Protein AF-A0AAD9TLL6-F1 (afdb_monomer_lite)

Structure (mmCIF, N/CA/C/O backbone):
data_AF-A0AAD9TLL6-F1
#
_entry.id   AF-A0AAD9TLL6-F1
#
loop_
_atom_site.group_PDB
_atom_site.id
_atom_site.type_symbol
_atom_site.label_atom_id
_atom_site.label_alt_id
_atom_site.label_comp_id
_atom_site.label_asym_id
_atom_site.label_entity_id
_atom_site.label_seq_id
_atom_site.pdbx_PDB_ins_code
_atom_site.Cartn_x
_atom_site.Cartn_y
_atom_site.Cartn_z
_atom_site.occupancy
_atom_site.B_iso_or_equiv
_atom_site.auth_seq_id
_atom_site.auth_comp_id
_atom_site.auth_asym_id
_atom_site.auth_atom_id
_atom_site.pdbx_PDB_model_num
ATOM 1 N N . MET A 1 1 ? 23.591 5.061 -23.643 1.00 34.31 1 MET A N 1
ATOM 2 C CA . MET A 1 1 ? 22.608 5.595 -22.680 1.00 34.31 1 MET A CA 1
ATOM 3 C C . MET A 1 1 ? 22.293 4.474 -21.710 1.00 34.31 1 MET A C 1
ATOM 5 O O . MET A 1 1 ? 21.502 3.597 -22.027 1.00 34.31 1 MET A O 1
ATOM 9 N N . SER A 1 2 ? 23.037 4.414 -20.609 1.00 43.31 2 SER A N 1
ATOM 10 C CA . SER A 1 2 ? 22.941 3.323 -19.639 1.00 43.31 2 SER A CA 1
ATOM 11 C C . SER A 1 2 ? 21.908 3.721 -18.598 1.00 43.31 2 SER A C 1
ATOM 13 O O . SER A 1 2 ? 22.253 4.306 -17.577 1.00 43.31 2 SER A O 1
ATOM 15 N N . ILE A 1 3 ? 20.634 3.476 -18.901 1.00 50.53 3 ILE A N 1
ATOM 16 C CA . ILE A 1 3 ? 19.597 3.508 -17.872 1.00 50.53 3 ILE A CA 1
ATOM 17 C C . ILE A 1 3 ? 19.924 2.313 -16.980 1.00 50.53 3 ILE A C 1
ATOM 19 O O . ILE A 1 3 ? 19.825 1.162 -17.416 1.00 50.53 3 ILE A O 1
ATOM 23 N N . LYS A 1 4 ? 20.474 2.599 -15.798 1.00 43.97 4 LYS A N 1
ATOM 24 C CA . LYS A 1 4 ? 20.774 1.591 -14.791 1.00 43.97 4 LYS A CA 1
ATOM 25 C C . LYS A 1 4 ? 19.467 0.859 -14.503 1.00 43.97 4 LYS A C 1
ATOM 27 O O . LYS A 1 4 ? 18.493 1.473 -14.088 1.00 43.97 4 LYS A O 1
ATOM 32 N N . LYS A 1 5 ? 19.444 -0.449 -14.759 1.00 44.38 5 LYS A N 1
ATOM 33 C CA . LYS A 1 5 ? 18.301 -1.336 -14.483 1.00 44.38 5 LYS A CA 1
ATOM 34 C C . LYS A 1 5 ? 17.974 -1.456 -12.980 1.00 44.38 5 LYS A C 1
ATOM 36 O O . LYS A 1 5 ? 17.060 -2.185 -12.625 1.00 44.38 5 LYS A O 1
ATOM 41 N N . GLU A 1 6 ? 18.720 -0.757 -12.126 1.00 46.28 6 GLU A N 1
ATOM 42 C CA . GLU A 1 6 ? 18.569 -0.724 -10.669 1.00 46.28 6 GLU A CA 1
ATOM 43 C C . GLU A 1 6 ? 17.482 0.263 -10.198 1.00 46.28 6 GLU A C 1
ATOM 45 O O . GLU A 1 6 ? 16.944 0.086 -9.113 1.00 46.28 6 GLU A O 1
ATOM 50 N N . ASP A 1 7 ? 17.104 1.269 -11.002 1.00 46.84 7 ASP A N 1
ATOM 51 C CA . ASP A 1 7 ? 16.060 2.248 -10.624 1.00 46.84 7 ASP A CA 1
ATOM 52 C C . ASP A 1 7 ? 14.625 1.743 -10.870 1.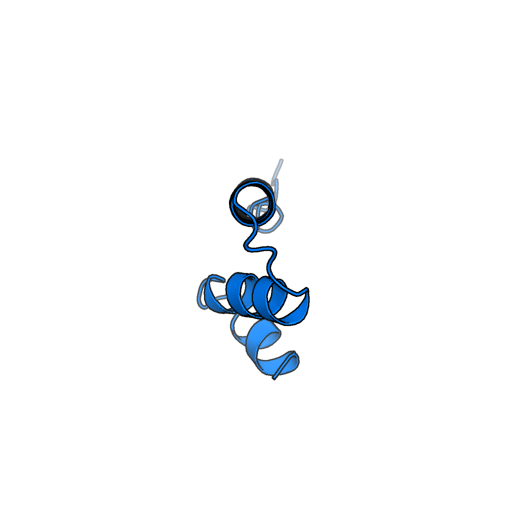00 46.84 7 ASP A C 1
ATOM 54 O O . ASP A 1 7 ? 13.653 2.318 -10.385 1.00 46.84 7 ASP A O 1
ATOM 58 N N . THR A 1 8 ? 14.475 0.639 -11.601 1.00 48.44 8 THR A N 1
ATOM 59 C CA . THR A 1 8 ? 13.223 -0.122 -11.735 1.00 48.44 8 THR A CA 1
ATOM 60 C C . THR A 1 8 ? 13.107 -1.168 -10.631 1.00 48.44 8 THR A C 1
ATOM 62 O O . THR A 1 8 ? 12.642 -2.270 -10.886 1.00 48.44 8 THR A O 1
ATOM 65 N N . TYR A 1 9 ? 13.534 -0.864 -9.401 1.00 58.12 9 TYR A N 1
ATOM 66 C CA . TYR A 1 9 ? 13.024 -1.616 -8.258 1.00 58.12 9 TYR A CA 1
ATOM 67 C C . TYR A 1 9 ? 11.555 -1.213 -8.096 1.00 58.12 9 TYR A C 1
ATOM 69 O O . TYR A 1 9 ? 11.208 -0.144 -7.596 1.00 58.12 9 TYR A O 1
ATOM 77 N N . ASP A 1 10 ? 10.741 -2.023 -8.761 1.00 65.75 10 ASP A N 1
ATOM 78 C CA . ASP A 1 10 ? 9.658 -1.647 -9.658 1.00 65.75 10 ASP A CA 1
ATOM 79 C C . ASP A 1 10 ? 8.591 -0.733 -9.046 1.00 65.75 10 ASP A C 1
ATOM 81 O O . ASP A 1 10 ? 7.856 -1.123 -8.134 1.00 65.75 10 ASP A O 1
ATOM 85 N N . ALA A 1 11 ? 8.389 0.443 -9.648 1.00 73.31 11 ALA A N 1
ATOM 86 C CA . ALA A 1 11 ? 7.166 1.221 -9.451 1.00 73.31 11 ALA A CA 1
ATOM 87 C C . ALA A 1 11 ? 5.909 0.356 -9.682 1.00 73.31 11 ALA A C 1
ATOM 89 O O . ALA A 1 11 ? 4.897 0.555 -9.016 1.00 73.31 11 ALA A O 1
ATOM 90 N N . ASP A 1 12 ? 5.992 -0.650 -10.558 1.00 78.38 12 ASP A N 1
ATOM 91 C CA . ASP A 1 12 ? 4.940 -1.642 -10.784 1.00 78.38 12 ASP A CA 1
ATOM 92 C C . ASP A 1 12 ? 4.693 -2.545 -9.569 1.00 78.38 12 ASP A C 1
ATOM 94 O O . ASP A 1 12 ? 3.539 -2.834 -9.249 1.00 78.38 12 ASP A O 1
ATOM 98 N N . TYR A 1 13 ? 5.739 -2.950 -8.842 1.00 77.94 13 TYR A N 1
ATOM 99 C CA . TYR A 1 13 ? 5.594 -3.711 -7.601 1.00 77.94 13 TYR A CA 1
ATOM 100 C C . TYR A 1 13 ? 4.915 -2.858 -6.526 1.00 77.94 13 TYR A C 1
ATOM 102 O O . TYR A 1 13 ? 3.926 -3.288 -5.935 1.00 77.94 13 TYR A O 1
ATOM 110 N N . MET A 1 14 ? 5.371 -1.617 -6.333 1.00 80.81 14 MET A N 1
ATOM 111 C CA . MET A 1 14 ? 4.758 -0.699 -5.365 1.00 80.81 14 MET A CA 1
ATOM 112 C C . MET A 1 14 ? 3.307 -0.356 -5.729 1.00 80.81 14 MET A C 1
ATOM 114 O O . MET A 1 14 ? 2.440 -0.360 -4.856 1.00 80.81 14 MET A O 1
ATOM 118 N N . ASN A 1 15 ? 3.009 -0.139 -7.014 1.00 83.62 15 ASN A N 1
ATOM 119 C CA . ASN A 1 15 ? 1.641 0.067 -7.496 1.00 83.62 15 ASN A CA 1
ATOM 120 C C . ASN A 1 15 ? 0.760 -1.165 -7.268 1.00 83.62 15 ASN A C 1
ATOM 122 O O . ASN A 1 15 ? -0.385 -1.034 -6.839 1.00 83.62 15 ASN A O 1
ATOM 126 N N . LYS A 1 16 ? 1.284 -2.372 -7.502 1.00 83.75 16 LYS A N 1
ATOM 127 C CA . LYS A 1 16 ? 0.555 -3.616 -7.238 1.00 83.75 16 LYS A CA 1
ATOM 128 C C . LYS A 1 16 ? 0.238 -3.781 -5.753 1.00 83.75 16 LYS A C 1
ATOM 130 O O . LYS A 1 16 ? -0.888 -4.130 -5.415 1.00 83.75 16 LYS A O 1
ATOM 135 N N . MET A 1 17 ? 1.201 -3.495 -4.878 1.00 83.81 17 MET A N 1
ATOM 136 C CA . MET A 1 17 ? 1.001 -3.549 -3.428 1.00 83.81 17 MET A CA 1
ATOM 137 C C . MET A 1 17 ? -0.025 -2.513 -2.970 1.00 83.81 17 MET A C 1
ATOM 139 O O . MET A 1 17 ? -0.920 -2.846 -2.199 1.00 83.81 17 MET A O 1
ATOM 143 N N . LYS A 1 18 ? 0.037 -1.290 -3.510 1.00 86.62 18 LYS A N 1
ATOM 144 C CA . LYS A 1 18 ? -0.961 -0.249 -3.254 1.00 86.62 18 LYS A CA 1
ATOM 145 C C . LYS A 1 18 ? -2.374 -0.692 -3.647 1.00 86.62 18 LYS A C 1
ATOM 147 O O . LYS A 1 18 ? -3.281 -0.547 -2.837 1.00 86.62 18 LYS A O 1
ATOM 152 N N . ASN A 1 19 ? -2.549 -1.280 -4.831 1.00 87.88 19 ASN A N 1
ATOM 153 C CA . ASN A 1 19 ? -3.857 -1.777 -5.271 1.00 87.88 19 ASN A CA 1
ATOM 154 C C . ASN A 1 19 ? -4.409 -2.851 -4.323 1.00 87.88 19 ASN A C 1
ATOM 156 O O . ASN A 1 19 ? -5.578 -2.802 -3.968 1.00 87.88 19 ASN A O 1
ATOM 160 N N . ILE A 1 20 ? -3.564 -3.778 -3.856 1.00 84.50 20 ILE A N 1
ATOM 161 C CA . ILE A 1 20 ? -3.974 -4.815 -2.896 1.00 84.50 20 ILE A CA 1
ATOM 162 C C . ILE A 1 20 ? -4.420 -4.189 -1.567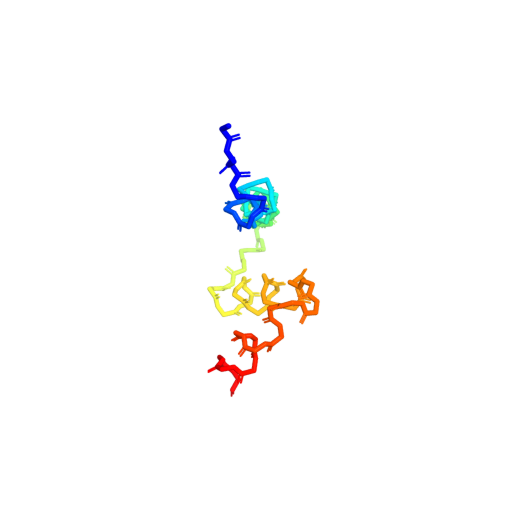 1.00 84.50 20 ILE A C 1
ATOM 164 O O . ILE A 1 20 ? -5.432 -4.602 -1.005 1.00 84.50 20 ILE A O 1
ATOM 168 N N . VAL A 1 21 ? -3.687 -3.193 -1.062 1.00 87.75 21 VAL A N 1
ATOM 169 C CA . VAL A 1 21 ? -4.050 -2.475 0.171 1.00 87.75 21 VAL A CA 1
ATOM 170 C C . VAL A 1 21 ? -5.373 -1.726 0.007 1.00 87.75 21 VAL A C 1
ATOM 172 O O . VAL A 1 21 ? -6.234 -1.817 0.882 1.00 87.75 21 VAL A O 1
ATOM 175 N N . ASP A 1 22 ? -5.547 -1.023 -1.112 1.00 89.12 22 ASP A N 1
ATOM 176 C CA . ASP A 1 22 ? -6.760 -0.260 -1.412 1.00 89.12 22 ASP A CA 1
ATOM 177 C C . ASP A 1 22 ? -7.980 -1.202 -1.568 1.00 89.12 22 ASP A C 1
ATOM 179 O O . ASP A 1 22 ? -9.047 -0.921 -1.017 1.00 89.12 22 ASP A O 1
ATOM 183 N N . ASP A 1 23 ? -7.816 -2.363 -2.216 1.00 89.12 23 ASP A N 1
ATOM 184 C CA . ASP A 1 23 ? -8.857 -3.395 -2.353 1.00 89.12 23 ASP A CA 1
ATOM 185 C C . ASP A 1 23 ? -9.247 -4.008 -0.997 1.00 89.12 23 ASP A C 1
ATOM 187 O O . ASP A 1 23 ? -10.432 -4.184 -0.701 1.00 89.12 23 ASP A O 1
ATOM 191 N N . LEU A 1 24 ? -8.261 -4.308 -0.144 1.00 84.50 24 LEU A N 1
ATOM 192 C CA . LEU A 1 24 ? -8.489 -4.829 1.206 1.00 84.50 24 LEU A CA 1
ATOM 193 C C . LEU A 1 24 ? -9.224 -3.810 2.088 1.00 84.50 24 LEU A C 1
ATOM 195 O O . LEU A 1 24 ? -10.167 -4.166 2.799 1.00 84.50 24 LEU A O 1
ATOM 199 N N . ALA A 1 25 ? -8.859 -2.531 1.991 1.00 88.25 25 ALA A N 1
ATOM 200 C CA . ALA A 1 25 ? -9.575 -1.453 2.661 1.00 88.25 25 ALA A CA 1
ATOM 201 C C . ALA A 1 25 ? -11.025 -1.331 2.158 1.00 88.25 25 ALA A C 1
ATOM 203 O O . ALA A 1 25 ? -11.939 -1.161 2.968 1.00 88.25 25 ALA A O 1
ATOM 204 N N . LEU A 1 26 ? -11.253 -1.482 0.847 1.00 91.81 26 LEU A N 1
ATOM 205 C CA . LEU A 1 26 ? -12.581 -1.404 0.233 1.00 91.81 26 LEU A CA 1
ATOM 206 C C . LEU A 1 26 ? -13.532 -2.502 0.734 1.00 91.81 26 LEU A C 1
ATOM 208 O O . LEU A 1 26 ? -14.721 -2.240 0.919 1.00 91.81 26 LEU A O 1
ATOM 212 N N . ILE A 1 27 ? -13.023 -3.710 0.997 1.00 92.56 27 ILE A N 1
ATOM 213 C CA . ILE A 1 27 ? -13.819 -4.822 1.546 1.00 92.56 27 ILE A CA 1
ATOM 214 C C . ILE A 1 27 ? -13.931 -4.804 3.082 1.00 92.56 27 ILE A C 1
ATOM 216 O O . ILE A 1 27 ? -14.436 -5.758 3.670 1.00 92.56 27 ILE A O 1
ATOM 220 N N . GLY A 1 28 ? -13.483 -3.730 3.744 1.00 88.75 28 GLY A N 1
ATOM 221 C CA . GLY A 1 28 ? -13.594 -3.559 5.196 1.00 88.75 28 GLY A CA 1
ATOM 222 C C . GLY A 1 28 ? -12.472 -4.211 6.009 1.00 88.75 28 GLY A C 1
ATOM 223 O O . GLY A 1 28 ? -12.604 -4.347 7.225 1.00 88.75 28 GLY A O 1
ATOM 224 N N . HIS A 1 29 ? -11.366 -4.582 5.362 1.00 86.75 29 HIS A N 1
ATOM 225 C CA . HIS A 1 29 ? -10.185 -5.180 5.983 1.00 86.75 29 HIS A CA 1
ATOM 226 C C . HIS A 1 29 ? -8.926 -4.324 5.744 1.00 86.75 29 HIS A C 1
ATOM 228 O O . HIS A 1 29 ? -7.974 -4.803 5.129 1.00 86.75 29 HIS A O 1
ATOM 234 N N . PRO A 1 30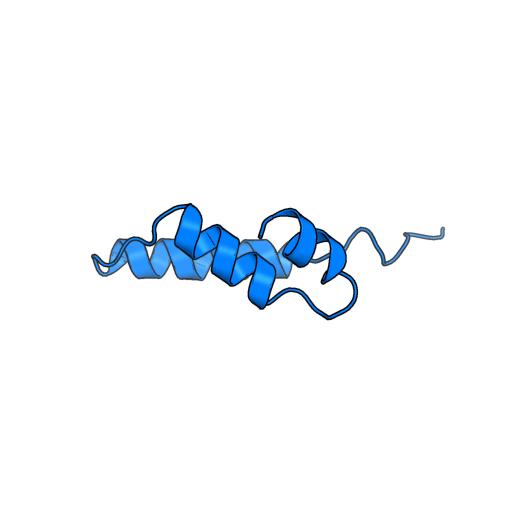 ? -8.888 -3.053 6.189 1.00 85.00 30 PRO A N 1
ATOM 235 C CA . PRO A 1 30 ? -7.706 -2.217 6.009 1.00 85.00 30 PRO A CA 1
ATOM 236 C C . PRO A 1 30 ? -6.503 -2.822 6.743 1.00 85.00 30 PRO A C 1
ATOM 238 O O . PRO A 1 30 ? -6.614 -3.223 7.902 1.00 85.00 30 PRO A O 1
ATOM 241 N N . LEU A 1 31 ? -5.355 -2.866 6.068 1.00 83.50 31 LEU A N 1
ATOM 242 C CA . LEU A 1 31 ? -4.084 -3.260 6.675 1.00 83.50 31 LEU A CA 1
ATOM 243 C C . LEU A 1 31 ? -3.449 -2.068 7.397 1.00 83.50 31 LEU A C 1
ATOM 245 O O . LEU A 1 31 ? -3.541 -0.933 6.930 1.00 83.50 31 LEU A O 1
ATOM 249 N N . SER A 1 32 ? -2.780 -2.326 8.518 1.00 87.25 32 SER A N 1
ATOM 250 C CA . SER A 1 32 ? -1.965 -1.320 9.201 1.00 87.25 32 SER A CA 1
ATOM 251 C C . SER A 1 32 ? -0.646 -1.064 8.468 1.00 87.25 32 SER A C 1
ATOM 253 O O . SER A 1 32 ? -0.112 -1.943 7.789 1.00 87.25 32 SER A O 1
ATOM 255 N N . ASP A 1 33 ? -0.056 0.115 8.669 1.00 83.75 33 ASP A N 1
ATOM 256 C CA . ASP A 1 33 ? 1.237 0.481 8.074 1.00 83.75 33 ASP A CA 1
ATOM 257 C C . ASP A 1 33 ? 2.341 -0.547 8.382 1.00 83.75 33 ASP A C 1
ATOM 259 O O . ASP A 1 33 ? 3.195 -0.828 7.540 1.00 83.75 33 ASP A O 1
ATOM 263 N N . THR A 1 34 ? 2.312 -1.172 9.564 1.00 82.56 34 THR A N 1
ATOM 264 C CA . THR A 1 34 ? 3.254 -2.233 9.954 1.00 82.56 34 THR A CA 1
ATOM 265 C C . THR A 1 34 ? 3.045 -3.523 9.157 1.00 82.56 34 THR A C 1
ATOM 267 O O . THR A 1 34 ? 4.014 -4.164 8.752 1.00 82.56 34 THR A O 1
ATOM 270 N N . GLU A 1 35 ? 1.797 -3.905 8.887 1.00 81.44 35 GLU A N 1
ATOM 271 C CA . GLU A 1 35 ? 1.482 -5.083 8.069 1.00 81.44 35 GLU A CA 1
ATOM 272 C C . GLU A 1 35 ? 1.854 -4.853 6.603 1.00 81.44 35 GLU A C 1
ATOM 274 O O . GLU A 1 35 ? 2.436 -5.731 5.964 1.00 81.44 35 GLU A O 1
ATOM 279 N N . ILE A 1 36 ? 1.587 -3.650 6.089 1.00 83.12 36 ILE A N 1
ATOM 280 C CA . ILE A 1 36 ? 1.925 -3.247 4.721 1.00 83.12 36 ILE A CA 1
ATOM 281 C C . ILE A 1 36 ? 3.442 -3.247 4.532 1.00 83.12 36 ILE A C 1
ATOM 283 O O . ILE A 1 36 ? 3.952 -3.877 3.606 1.00 83.12 36 ILE A O 1
ATOM 287 N N . THR A 1 37 ? 4.181 -2.586 5.425 1.00 82.31 37 THR A N 1
ATOM 288 C CA . THR A 1 37 ? 5.649 -2.529 5.358 1.00 82.31 37 THR A CA 1
ATOM 289 C C . THR A 1 37 ? 6.274 -3.910 5.523 1.00 82.31 37 THR A C 1
ATOM 291 O O . THR A 1 37 ? 7.154 -4.269 4.744 1.00 82.31 37 THR A O 1
ATOM 294 N N . GLY A 1 38 ? 5.770 -4.735 6.445 1.00 80.06 38 GLY A N 1
ATOM 295 C CA . GLY A 1 38 ? 6.209 -6.121 6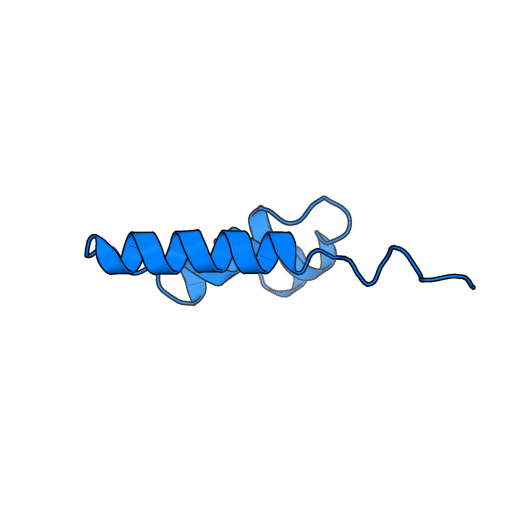.597 1.00 80.06 38 GLY A CA 1
ATOM 296 C C . GLY A 1 38 ? 5.961 -6.964 5.343 1.00 80.06 38 GLY A C 1
ATOM 297 O O . GLY A 1 38 ? 6.824 -7.746 4.947 1.00 80.06 38 GLY A O 1
ATOM 298 N N . HIS A 1 39 ? 4.815 -6.801 4.679 1.00 77.75 39 HIS A N 1
ATOM 299 C CA . HIS A 1 39 ? 4.502 -7.543 3.457 1.00 77.75 39 HIS A CA 1
ATOM 300 C C . HIS A 1 39 ? 5.344 -7.080 2.263 1.00 77.75 39 HIS A C 1
ATOM 302 O O . HIS A 1 39 ? 5.877 -7.917 1.535 1.00 77.75 39 HIS A O 1
ATOM 308 N N . ILE A 1 40 ? 5.527 -5.763 2.108 1.00 79.25 40 ILE A N 1
ATOM 309 C CA . ILE A 1 40 ? 6.404 -5.176 1.089 1.00 79.25 40 ILE A CA 1
ATOM 310 C C . ILE A 1 40 ? 7.814 -5.733 1.247 1.00 79.25 40 ILE A C 1
ATOM 312 O O . ILE A 1 40 ? 8.318 -6.284 0.273 1.00 79.25 40 ILE A O 1
ATOM 316 N N . LEU A 1 41 ? 8.390 -5.655 2.454 1.00 79.25 41 LEU A N 1
ATOM 317 C CA . LEU A 1 41 ? 9.745 -6.117 2.770 1.00 79.25 41 LEU A CA 1
ATOM 318 C C . LEU A 1 41 ? 9.914 -7.632 2.586 1.00 79.25 41 LEU A C 1
ATOM 320 O O . LEU A 1 41 ? 10.908 -8.068 2.020 1.00 79.25 41 LEU A O 1
ATOM 324 N N . ASN A 1 42 ? 8.928 -8.439 2.988 1.00 73.44 42 ASN A N 1
ATOM 325 C CA . ASN A 1 42 ? 8.977 -9.894 2.795 1.00 73.44 42 ASN A CA 1
ATOM 326 C C . ASN A 1 42 ? 8.861 -10.321 1.324 1.00 73.44 42 ASN A C 1
ATOM 328 O O . ASN A 1 42 ? 9.357 -11.386 0.962 1.00 73.44 42 ASN A O 1
ATOM 332 N N . GLY A 1 43 ? 8.181 -9.533 0.488 1.00 67.69 43 GLY A N 1
ATOM 333 C CA . GLY A 1 43 ? 8.078 -9.780 -0.951 1.00 67.69 43 GLY A CA 1
ATOM 334 C C . GLY A 1 43 ? 9.244 -9.212 -1.766 1.00 67.69 43 GLY A C 1
ATOM 335 O O . GLY A 1 43 ? 9.304 -9.445 -2.974 1.00 67.69 43 GLY A O 1
ATOM 336 N N . LEU A 1 44 ? 10.173 -8.491 -1.128 1.00 66.69 44 LEU A N 1
ATOM 337 C CA . LEU A 1 44 ? 11.402 -8.039 -1.769 1.00 66.69 44 LEU A CA 1
ATOM 338 C C . LEU A 1 44 ? 12.332 -9.235 -2.028 1.00 66.69 44 LEU A C 1
ATOM 340 O O . LEU A 1 44 ? 12.554 -10.076 -1.158 1.00 66.69 44 LEU A O 1
ATOM 344 N N . VAL A 1 45 ? 12.882 -9.307 -3.241 1.00 56.97 45 VAL A N 1
ATOM 345 C CA . VAL A 1 45 ? 13.809 -10.370 -3.662 1.00 56.97 45 VAL A CA 1
ATOM 346 C C . VAL A 1 45 ? 15.112 -10.272 -2.852 1.00 56.97 45 VAL A C 1
ATOM 348 O O . VAL A 1 45 ? 15.440 -9.212 -2.321 1.00 56.97 45 VAL A O 1
ATOM 351 N N . ASP A 1 46 ? 15.867 -11.373 -2.771 1.00 56.31 46 ASP A N 1
ATOM 352 C CA . ASP A 1 46 ? 17.096 -11.540 -1.974 1.00 56.31 46 ASP A CA 1
ATOM 353 C C . ASP A 1 46 ? 18.115 -10.384 -2.042 1.00 56.31 46 ASP A C 1
ATOM 355 O O . ASP A 1 46 ? 18.842 -10.179 -1.072 1.00 56.31 46 ASP A O 1
ATOM 359 N N . GLU A 1 47 ? 18.131 -9.592 -3.118 1.00 50.19 47 GLU A N 1
ATOM 360 C CA . GLU A 1 47 ? 18.944 -8.370 -3.249 1.00 50.19 47 GLU A CA 1
ATOM 361 C C . GLU A 1 47 ? 18.634 -7.285 -2.200 1.00 50.19 47 GLU A C 1
ATOM 363 O O . GLU A 1 47 ? 19.485 -6.447 -1.921 1.00 50.19 47 GLU A O 1
ATOM 368 N N . PHE A 1 48 ? 17.460 -7.312 -1.563 1.00 53.94 48 PHE A N 1
ATOM 369 C CA . PHE A 1 48 ? 17.018 -6.306 -0.585 1.00 53.94 48 PHE A CA 1
ATOM 370 C C . PHE A 1 48 ? 16.808 -6.900 0.813 1.00 53.94 48 PHE A C 1
ATOM 372 O O . 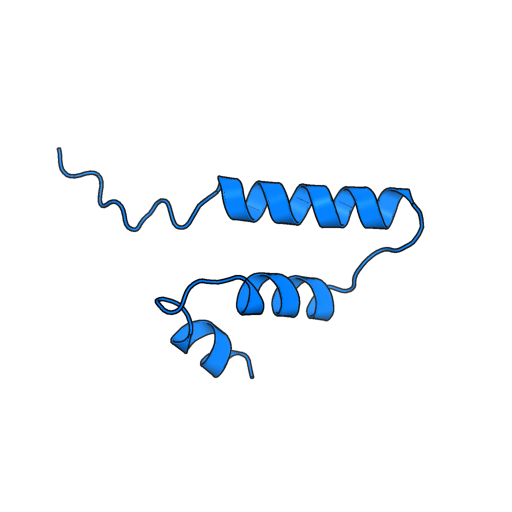PHE A 1 48 ? 16.243 -6.259 1.709 1.00 53.94 48 PHE A O 1
ATOM 379 N N . LYS A 1 49 ? 17.314 -8.121 1.038 1.00 56.47 49 LYS A N 1
ATOM 380 C CA . LYS A 1 49 ? 17.353 -8.750 2.364 1.00 56.47 49 LYS A CA 1
ATOM 381 C C . LYS A 1 49 ? 18.059 -7.878 3.401 1.00 56.47 49 LYS A C 1
ATOM 383 O O . LYS A 1 49 ? 17.657 -7.909 4.558 1.00 56.47 49 LYS A O 1
ATOM 388 N N . GLU A 1 50 ? 19.049 -7.077 3.005 1.00 55.09 50 GLU A N 1
ATOM 389 C CA . GLU A 1 50 ? 19.731 -6.145 3.914 1.00 55.09 50 GLU A CA 1
ATOM 390 C C . GLU A 1 50 ? 18.801 -5.032 4.428 1.00 55.09 50 GLU A C 1
ATOM 392 O O . GLU A 1 50 ? 18.844 -4.715 5.615 1.00 55.09 50 GLU A O 1
ATOM 397 N N . LEU A 1 51 ? 17.892 -4.503 3.595 1.00 55.34 51 LEU A N 1
ATOM 398 C CA . LEU A 1 51 ? 16.875 -3.540 4.050 1.00 55.34 51 LEU A CA 1
ATOM 399 C C . LEU A 1 51 ? 15.847 -4.203 4.969 1.00 55.34 51 LEU A C 1
ATOM 401 O O . LEU A 1 51 ? 15.462 -3.635 5.986 1.00 55.34 51 LEU A O 1
ATOM 405 N N . THR A 1 52 ? 15.439 -5.429 4.638 1.00 54.16 52 THR A N 1
ATOM 406 C CA . THR A 1 52 ? 14.508 -6.210 5.466 1.00 54.16 52 THR A CA 1
ATOM 407 C C . THR A 1 52 ? 15.117 -6.548 6.830 1.00 54.16 52 THR A C 1
ATOM 409 O O . THR A 1 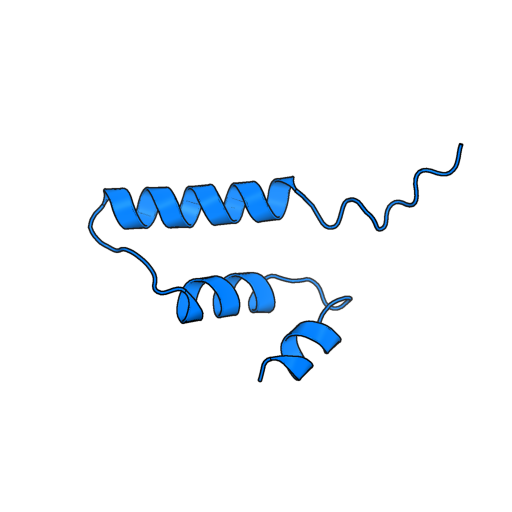52 ? 14.430 -6.494 7.847 1.00 54.16 52 THR A O 1
ATOM 412 N N . ALA A 1 53 ? 16.417 -6.851 6.874 1.00 59.19 53 ALA A N 1
ATOM 413 C CA . ALA A 1 53 ? 17.157 -7.100 8.107 1.00 59.19 53 ALA A CA 1
ATOM 414 C C . ALA A 1 53 ? 17.360 -5.830 8.947 1.00 59.19 53 ALA A C 1
ATOM 416 O O . ALA A 1 53 ? 17.408 -5.929 10.166 1.00 59.19 53 ALA A O 1
ATOM 417 N N . ALA A 1 54 ? 17.458 -4.656 8.318 1.00 56.44 54 ALA A N 1
ATOM 418 C CA . ALA A 1 54 ? 17.634 -3.382 9.013 1.00 56.44 54 ALA A CA 1
ATOM 419 C C . ALA A 1 54 ? 16.351 -2.851 9.682 1.00 56.44 54 ALA A C 1
ATOM 421 O O . ALA A 1 54 ? 16.438 -2.029 10.591 1.00 56.44 54 ALA A O 1
ATOM 422 N N . VAL A 1 55 ? 15.171 -3.287 9.226 1.00 59.50 55 VAL A N 1
ATOM 423 C CA . VAL A 1 55 ? 13.865 -2.880 9.786 1.00 59.50 55 VAL A CA 1
ATOM 424 C C . VAL A 1 55 ? 13.380 -3.832 10.896 1.00 59.50 55 VAL A C 1
ATOM 426 O O . VAL A 1 55 ? 12.465 -3.483 11.640 1.00 59.50 55 VAL A O 1
ATOM 429 N N . ARG A 1 56 ? 13.988 -5.019 11.025 1.00 54.16 56 ARG A N 1
ATOM 430 C CA . ARG A 1 56 ? 13.692 -6.008 12.074 1.00 54.16 56 ARG A CA 1
ATOM 431 C C . ARG A 1 56 ? 14.424 -5.701 13.379 1.00 54.16 56 ARG A C 1
ATOM 433 O O . ARG A 1 56 ? 13.798 -5.934 14.437 1.00 54.16 56 ARG A O 1
#

Radius of gyration: 13.57 Å; chains: 1; bounding box: 37×17×35 Å

pLDDT: mean 70.75, std 16.17, range [34.31, 92.56]

Organism: NCBI:txid168575

Secondary structure (DSSP, 8-state):
----TTTTS-HHHHHHHHHHHHHHHHTT-PPPHHHHHHHHHHTS-GGGHHHHHHH-

Foldseek 3Di:
DCPPPVVPPPPVLVVVLVVVQVVCVVVVRHDDPVRSVLVSLVPDPPVCVVVSVVVD

Sequence (56 aa):
MSIKKEDTYDADYMNKMKNIVDDLALIGHPLSDTEITGHILNGLVDEFKELTAAVR